Protein AF-A0A961L6L0-F1 (afdb_monomer_lite)

Radius of gyration: 17.53 Å; chains: 1; bounding box: 39×39×40 Å

Sequence (117 aa):
MTYQTLLLLSVAVAASAFVQGAVGIGFALIIAPTLALLDPSTLPVTLLILMLPLNFIVAWRERAAIDRSGATWITGGRFLGTFLGMAVLVALSVRQLEIAVGLFTVLAAVVALAAPP

Secondary structure (DSSP, 8-state):
--HHHHHHHHHHHHHHHHHHHHHS--HHHHHHHHHHHH-GGGTTHHHHHHHHHHHHHHHHHTTTT--HHHHHHHHHHHHHHHHHHHHHHHHS-HHHHHHHHHHHHHHHHHHHHHS--

Structure (mmCIF, N/CA/C/O backbone):
data_AF-A0A961L6L0-F1
#
_entry.id   AF-A0A961L6L0-F1
#
loop_
_atom_site.group_PDB
_atom_site.id
_atom_site.type_symbol
_atom_site.label_atom_id
_atom_site.label_alt_id
_atom_site.label_comp_id
_atom_site.label_asym_id
_atom_site.label_entity_id
_atom_site.label_seq_id
_atom_site.pdbx_PDB_ins_code
_atom_site.Cartn_x
_atom_site.Cartn_y
_atom_site.Cartn_z
_atom_site.occupancy
_atom_site.B_iso_or_equiv
_atom_site.auth_seq_id
_atom_site.auth_comp_id
_atom_site.auth_asym_id
_atom_site.auth_atom_id
_atom_site.pdbx_PDB_model_num
ATOM 1 N N . MET A 1 1 ? 4.636 13.189 16.241 1.00 73.75 1 MET A N 1
ATOM 2 C CA . MET A 1 1 ? 5.645 12.198 15.814 1.00 73.75 1 MET A CA 1
ATOM 3 C C . MET A 1 1 ? 7.021 12.629 16.313 1.00 73.75 1 MET A C 1
ATOM 5 O O . MET A 1 1 ? 7.400 13.769 16.072 1.00 73.75 1 MET A O 1
ATOM 9 N N . THR A 1 2 ? 7.733 11.776 17.053 1.00 89.88 2 THR A N 1
ATOM 10 C CA . THR A 1 2 ? 9.084 12.075 17.576 1.00 89.88 2 THR A CA 1
ATOM 11 C C . THR A 1 2 ? 10.126 11.966 16.456 1.00 89.88 2 THR A C 1
ATOM 13 O O . THR A 1 2 ? 9.949 11.176 15.528 1.00 89.88 2 THR A O 1
ATOM 16 N N . TYR A 1 3 ? 11.239 12.706 16.537 1.00 91.19 3 TYR A N 1
ATOM 17 C CA . TYR A 1 3 ? 12.321 12.655 15.537 1.00 91.19 3 TYR A CA 1
ATOM 18 C C . TYR A 1 3 ? 12.862 11.237 15.290 1.00 91.19 3 TYR A C 1
ATOM 20 O O . TYR A 1 3 ? 13.140 10.870 14.151 1.00 91.19 3 TYR A O 1
ATOM 28 N N . GLN A 1 4 ? 12.955 10.415 16.339 1.00 92.06 4 GLN A N 1
ATOM 29 C CA . GLN A 1 4 ? 13.367 9.011 16.231 1.00 92.06 4 GLN A CA 1
ATOM 30 C C . GLN A 1 4 ? 12.391 8.189 15.377 1.00 92.06 4 GLN A C 1
ATOM 32 O O . GLN A 1 4 ? 12.819 7.450 14.494 1.00 92.06 4 GLN A O 1
ATOM 37 N N . THR A 1 5 ? 11.082 8.361 15.588 1.00 90.25 5 THR A N 1
ATOM 38 C CA . THR A 1 5 ? 10.034 7.695 14.802 1.00 90.25 5 THR A CA 1
ATOM 39 C C . THR A 1 5 ? 10.115 8.090 13.332 1.00 90.25 5 THR A C 1
ATOM 41 O O . THR A 1 5 ? 10.030 7.231 12.459 1.00 90.25 5 THR A O 1
ATOM 44 N N . LEU A 1 6 ? 10.341 9.376 13.048 1.00 91.38 6 LEU A N 1
ATOM 45 C CA . LEU A 1 6 ? 10.499 9.865 11.679 1.00 91.38 6 LEU A CA 1
ATOM 46 C C . LEU A 1 6 ? 11.725 9.248 10.992 1.00 91.38 6 LEU A C 1
ATOM 48 O O . LEU A 1 6 ? 11.629 8.839 9.836 1.00 91.38 6 LEU A O 1
ATOM 52 N N . LEU A 1 7 ? 12.856 9.143 11.697 1.00 95.06 7 LEU A N 1
ATOM 53 C CA . LEU A 1 7 ? 14.072 8.524 11.165 1.00 95.06 7 LEU A CA 1
ATOM 54 C C . LEU A 1 7 ? 13.847 7.042 10.840 1.00 95.06 7 LEU A C 1
ATOM 56 O O . LEU A 1 7 ? 14.157 6.606 9.733 1.00 95.06 7 LEU A O 1
ATOM 60 N N . LEU A 1 8 ? 13.256 6.287 11.772 1.00 94.19 8 LEU A N 1
ATOM 61 C CA . LEU A 1 8 ? 12.939 4.869 11.578 1.00 94.19 8 LEU A CA 1
ATOM 62 C C . LEU A 1 8 ? 11.992 4.658 10.393 1.00 94.19 8 LEU A C 1
ATOM 64 O O . LEU A 1 8 ? 12.253 3.810 9.541 1.00 94.19 8 LEU A O 1
ATOM 68 N N . LEU A 1 9 ? 10.931 5.464 10.297 1.00 94.06 9 LEU A N 1
ATOM 69 C CA . LEU A 1 9 ? 9.993 5.402 9.177 1.00 94.06 9 LEU A CA 1
ATOM 70 C C . LEU A 1 9 ? 10.660 5.767 7.852 1.00 94.06 9 LEU A C 1
ATOM 72 O O . LEU A 1 9 ? 10.406 5.107 6.854 1.00 94.06 9 LEU A O 1
ATOM 76 N N . SER A 1 10 ? 11.545 6.761 7.831 1.00 94.12 10 SER A N 1
ATOM 77 C CA . SER A 1 10 ? 12.261 7.155 6.611 1.00 94.12 10 SER A CA 1
ATOM 78 C C . SER A 1 10 ? 13.167 6.034 6.101 1.00 94.12 10 SER A C 1
ATOM 80 O O . SER A 1 10 ? 13.175 5.738 4.907 1.00 94.12 10 SER A O 1
ATOM 82 N N . VAL A 1 11 ? 13.882 5.360 7.008 1.00 96.31 11 VAL A N 1
ATOM 83 C CA . VAL A 1 11 ? 14.705 4.188 6.672 1.00 96.31 11 VAL A CA 1
ATOM 84 C C . VAL A 1 11 ? 13.832 3.040 6.167 1.00 96.31 11 VAL A C 1
ATOM 86 O O . VAL A 1 11 ? 14.146 2.443 5.138 1.00 96.31 11 VAL A O 1
ATOM 89 N N . ALA A 1 12 ? 12.711 2.760 6.834 1.00 95.75 12 ALA A N 1
ATOM 90 C CA . ALA A 1 12 ? 11.773 1.729 6.398 1.00 95.75 12 ALA A CA 1
ATOM 91 C C . ALA A 1 12 ? 11.188 2.042 5.011 1.00 95.75 12 ALA A C 1
ATOM 93 O O . ALA A 1 12 ? 11.104 1.157 4.159 1.00 95.75 12 ALA A O 1
ATOM 94 N N . VAL A 1 13 ? 10.820 3.300 4.749 1.00 96.19 13 VAL A N 1
ATOM 95 C CA . VAL A 1 13 ? 10.303 3.769 3.451 1.00 96.19 13 VAL A CA 1
ATOM 96 C C . VAL A 1 13 ? 11.360 3.606 2.365 1.00 96.19 13 VAL A C 1
ATOM 98 O O . VAL A 1 13 ? 11.051 3.074 1.304 1.00 96.19 13 VAL A O 1
ATOM 101 N N . ALA A 1 14 ? 12.613 3.973 2.632 1.00 96.19 14 ALA A N 1
ATOM 102 C CA . ALA A 1 14 ? 13.703 3.780 1.680 1.00 96.19 14 ALA A CA 1
ATOM 103 C C . ALA A 1 14 ? 13.946 2.291 1.372 1.00 96.19 14 ALA A C 1
ATOM 105 O O . ALA A 1 14 ? 14.008 1.903 0.205 1.00 96.19 14 ALA A O 1
ATOM 106 N N . ALA A 1 15 ? 14.022 1.445 2.403 1.00 96.81 15 ALA A N 1
ATOM 107 C CA . ALA A 1 15 ? 14.239 0.008 2.245 1.00 96.81 15 ALA A CA 1
ATOM 108 C C . ALA A 1 15 ? 13.086 -0.669 1.488 1.00 96.81 15 ALA A C 1
ATOM 110 O O . ALA A 1 15 ? 13.303 -1.438 0.555 1.00 96.81 15 ALA A O 1
ATOM 111 N N . SER A 1 16 ? 11.847 -0.350 1.847 1.00 96.44 16 SER A N 1
ATOM 112 C CA . SER A 1 16 ? 10.654 -0.908 1.208 1.00 96.44 16 SER A CA 1
ATOM 113 C C . SER A 1 16 ? 10.470 -0.426 -0.236 1.00 96.44 16 SER A C 1
ATOM 115 O O . SER A 1 16 ? 10.067 -1.215 -1.093 1.00 96.44 16 SER A O 1
ATOM 117 N N . ALA A 1 17 ? 10.810 0.832 -0.536 1.00 96.12 17 ALA A N 1
ATOM 118 C CA . ALA A 1 17 ? 10.803 1.366 -1.896 1.00 96.12 17 ALA A CA 1
ATOM 119 C C . ALA A 1 17 ? 11.871 0.691 -2.764 1.00 96.12 17 ALA A C 1
ATOM 121 O O . ALA A 1 17 ? 11.592 0.343 -3.911 1.00 96.12 17 ALA A O 1
ATOM 122 N N . PHE A 1 18 ? 13.063 0.444 -2.208 1.00 95.69 18 PHE A N 1
ATOM 123 C CA . PHE A 1 18 ? 14.108 -0.336 -2.870 1.00 95.69 18 PHE A CA 1
ATOM 124 C C . PHE A 1 18 ? 13.628 -1.757 -3.191 1.00 95.69 18 PHE A C 1
ATOM 126 O O . PHE A 1 18 ? 13.734 -2.190 -4.338 1.00 95.69 18 PHE A O 1
ATOM 133 N N . VAL A 1 19 ? 13.025 -2.452 -2.219 1.00 96.12 19 VAL A N 1
ATOM 134 C CA . VAL A 1 19 ? 12.475 -3.804 -2.417 1.00 96.12 19 VAL A CA 1
ATOM 135 C C . VAL A 1 19 ? 11.404 -3.815 -3.508 1.00 96.12 19 VAL A C 1
ATOM 137 O O . VAL A 1 19 ? 11.499 -4.619 -4.434 1.00 96.12 19 VAL A O 1
ATOM 140 N N . GLN A 1 20 ? 10.427 -2.899 -3.471 1.00 95.94 20 GLN A N 1
ATOM 141 C CA . GLN A 1 20 ? 9.413 -2.821 -4.528 1.00 95.94 20 GLN A CA 1
ATOM 142 C C . GLN A 1 20 ? 10.040 -2.499 -5.889 1.00 95.94 20 GLN A C 1
ATOM 144 O O . GLN A 1 20 ? 9.647 -3.085 -6.892 1.00 95.94 20 GLN A O 1
ATOM 149 N N . GLY A 1 21 ? 11.014 -1.591 -5.947 1.00 93.12 21 GLY A N 1
ATOM 150 C CA . GLY A 1 21 ? 11.688 -1.229 -7.192 1.00 93.12 21 GLY A CA 1
ATOM 151 C C . GLY A 1 21 ? 12.519 -2.363 -7.802 1.00 93.12 21 GLY A C 1
ATOM 152 O O . GLY A 1 21 ? 12.699 -2.371 -9.023 1.00 93.12 21 GLY A O 1
ATOM 153 N N . ALA A 1 22 ? 13.016 -3.291 -6.977 1.00 93.94 22 ALA A N 1
ATOM 154 C CA . ALA A 1 22 ? 13.818 -4.442 -7.390 1.00 93.94 22 ALA A CA 1
ATOM 155 C C . ALA A 1 22 ? 12.973 -5.682 -7.735 1.00 93.94 22 ALA A C 1
ATOM 157 O O . ALA A 1 22 ? 13.272 -6.366 -8.708 1.00 93.94 22 ALA A O 1
ATOM 158 N N . VAL A 1 23 ? 11.925 -5.969 -6.954 1.00 93.12 23 VAL A N 1
ATOM 159 C CA . VAL A 1 23 ? 11.109 -7.197 -7.074 1.00 93.12 23 VAL A CA 1
ATOM 160 C C . VAL A 1 23 ? 9.773 -6.949 -7.790 1.00 93.12 23 VAL A C 1
ATOM 162 O O . VAL A 1 23 ? 9.167 -7.874 -8.319 1.00 93.12 23 VAL A O 1
ATOM 165 N N . GLY A 1 24 ? 9.291 -5.706 -7.818 1.00 88.12 24 GLY A N 1
ATOM 166 C CA . GLY A 1 24 ? 7.997 -5.308 -8.388 1.00 88.12 24 GLY A CA 1
ATOM 167 C C . GLY A 1 24 ? 6.852 -5.233 -7.370 1.00 88.12 24 GLY A C 1
ATOM 168 O O . GLY A 1 24 ? 5.858 -4.551 -7.613 1.00 88.12 24 GLY A O 1
ATOM 169 N N . ILE A 1 25 ? 6.997 -5.859 -6.198 1.00 88.38 25 ILE A N 1
ATOM 170 C CA . ILE A 1 25 ? 6.035 -5.838 -5.083 1.00 88.38 25 ILE A CA 1
ATOM 171 C C . ILE A 1 25 ? 6.774 -5.664 -3.748 1.00 88.38 25 ILE A C 1
ATOM 173 O O . ILE A 1 25 ? 7.961 -5.961 -3.659 1.00 88.38 25 ILE A O 1
ATOM 177 N N . GLY A 1 26 ? 6.090 -5.193 -2.697 1.00 88.12 26 GLY A N 1
ATOM 178 C CA . GLY A 1 26 ? 6.638 -5.239 -1.330 1.00 88.12 26 GLY A CA 1
ATOM 179 C C . GLY A 1 26 ? 6.483 -3.980 -0.480 1.00 88.12 26 GLY A C 1
ATOM 180 O O . GLY A 1 26 ? 6.462 -4.099 0.741 1.00 88.12 26 GLY A O 1
ATOM 181 N N . PHE A 1 27 ? 6.295 -2.791 -1.067 1.00 95.38 27 PHE A N 1
ATOM 182 C CA . PHE A 1 27 ? 6.232 -1.554 -0.274 1.00 95.38 27 PHE A CA 1
ATOM 183 C C . PHE A 1 27 ? 5.110 -1.576 0.760 1.00 95.38 27 PHE A C 1
ATOM 185 O O . PHE A 1 27 ? 5.370 -1.412 1.946 1.00 95.38 27 PHE A O 1
ATOM 192 N N . ALA A 1 28 ? 3.872 -1.855 0.333 1.00 93.31 28 ALA A N 1
ATOM 193 C CA . ALA A 1 28 ? 2.743 -1.963 1.257 1.00 93.31 28 ALA A CA 1
ATOM 194 C C . ALA A 1 28 ? 2.916 -3.105 2.269 1.00 93.31 28 ALA A C 1
ATOM 196 O O . ALA A 1 28 ? 2.533 -2.936 3.421 1.00 93.31 28 ALA A O 1
ATOM 197 N N . LEU A 1 29 ? 3.512 -4.234 1.862 1.00 93.94 29 LEU A N 1
ATOM 198 C CA . LEU A 1 29 ? 3.723 -5.393 2.739 1.00 93.94 29 LEU A CA 1
ATOM 199 C C . LEU A 1 29 ? 4.674 -5.076 3.898 1.00 93.94 29 LEU A C 1
ATOM 201 O O . LEU A 1 29 ? 4.512 -5.620 4.984 1.00 93.94 29 LEU A O 1
ATOM 205 N N . ILE A 1 30 ? 5.641 -4.183 3.674 1.00 95.00 30 ILE A N 1
ATOM 206 C CA . ILE A 1 30 ? 6.604 -3.758 4.693 1.00 95.00 30 ILE A CA 1
ATOM 207 C C . ILE A 1 30 ? 6.068 -2.543 5.465 1.00 95.00 30 ILE A C 1
ATOM 209 O O . ILE A 1 30 ? 6.034 -2.554 6.690 1.00 95.00 30 ILE A O 1
ATOM 213 N N . ILE A 1 31 ? 5.606 -1.499 4.772 1.00 95.56 31 ILE A N 1
ATOM 214 C CA . ILE A 1 31 ? 5.252 -0.214 5.394 1.00 95.56 31 ILE A CA 1
ATOM 215 C C . ILE A 1 31 ? 3.944 -0.244 6.169 1.00 95.56 31 ILE A C 1
ATOM 217 O O . ILE A 1 31 ? 3.861 0.420 7.201 1.00 95.56 31 ILE A O 1
ATOM 221 N N . ALA A 1 32 ? 2.935 -1.001 5.728 1.00 94.12 32 ALA A N 1
ATOM 222 C CA . ALA A 1 32 ? 1.668 -1.079 6.453 1.00 94.12 32 ALA A CA 1
ATOM 223 C C . ALA A 1 32 ? 1.848 -1.557 7.910 1.00 94.12 32 ALA A C 1
ATOM 225 O O . ALA A 1 32 ? 1.426 -0.828 8.810 1.00 94.12 32 ALA A O 1
ATOM 226 N N . PRO A 1 33 ? 2.510 -2.701 8.192 1.00 93.75 33 PRO A N 1
ATOM 227 C CA . PRO A 1 33 ? 2.740 -3.124 9.572 1.00 93.75 33 PRO A CA 1
ATOM 228 C C . PRO A 1 33 ? 3.705 -2.196 10.322 1.00 93.75 33 PRO A C 1
ATOM 230 O O . PRO A 1 33 ? 3.494 -1.942 11.505 1.00 93.75 33 PRO A O 1
ATOM 233 N N . THR A 1 34 ? 4.729 -1.631 9.668 1.00 94.38 34 THR A N 1
ATOM 234 C CA . THR A 1 34 ? 5.643 -0.683 10.332 1.00 94.38 34 THR A CA 1
ATOM 235 C C . THR A 1 34 ? 4.918 0.581 10.803 1.00 94.38 34 THR A C 1
ATOM 237 O O . THR A 1 34 ? 5.117 1.007 11.940 1.00 94.38 34 THR A O 1
ATOM 240 N N . LEU A 1 35 ? 4.046 1.164 9.973 1.00 94.25 35 LEU A N 1
ATOM 241 C CA . LEU A 1 35 ? 3.217 2.305 10.371 1.00 94.25 35 LEU A CA 1
ATOM 242 C C . LEU A 1 35 ? 2.215 1.918 11.459 1.00 94.25 35 LEU A C 1
ATOM 244 O O . LEU A 1 35 ? 2.046 2.678 12.404 1.00 94.25 35 LEU A O 1
ATOM 248 N N . ALA A 1 36 ? 1.604 0.733 11.376 1.00 93.56 36 ALA A N 1
ATOM 249 C CA . ALA A 1 36 ? 0.666 0.264 12.396 1.00 93.56 36 ALA A CA 1
ATOM 250 C C . ALA A 1 36 ? 1.315 0.148 13.789 1.00 93.56 36 ALA A C 1
ATOM 252 O O . ALA A 1 36 ? 0.655 0.406 14.791 1.00 93.56 36 ALA A O 1
ATOM 253 N N . LEU A 1 37 ? 2.604 -0.208 13.853 1.00 93.94 37 LEU A N 1
ATOM 254 C CA . LEU A 1 37 ? 3.358 -0.313 15.105 1.00 93.94 37 LEU A CA 1
ATOM 255 C C . LEU A 1 37 ? 3.869 1.037 15.630 1.00 93.94 37 LEU A C 1
ATOM 257 O O . LEU A 1 37 ? 3.954 1.220 16.842 1.00 93.94 37 LEU A O 1
ATOM 261 N N . LEU A 1 38 ? 4.252 1.959 14.741 1.00 92.81 38 LEU A N 1
ATOM 262 C CA . LEU A 1 38 ? 4.934 3.203 15.120 1.00 92.81 38 LEU A CA 1
ATOM 263 C C . LEU A 1 38 ? 4.011 4.422 15.214 1.00 92.81 38 LEU A C 1
ATOM 265 O O . LEU A 1 38 ? 4.189 5.246 16.110 1.00 92.81 38 LEU A O 1
ATOM 269 N N . ASP A 1 39 ? 3.070 4.565 14.282 1.00 90.62 39 ASP A N 1
ATOM 270 C CA . ASP A 1 39 ? 2.091 5.654 14.258 1.00 90.62 39 ASP A CA 1
ATOM 271 C C . ASP A 1 39 ? 0.827 5.240 13.473 1.00 90.62 39 ASP A C 1
ATOM 273 O O . ASP A 1 39 ? 0.627 5.652 12.319 1.00 90.62 39 ASP A O 1
ATOM 277 N N . PRO A 1 40 ? -0.050 4.417 14.082 1.00 90.88 40 PRO A N 1
ATOM 278 C CA . PRO A 1 40 ? -1.242 3.897 13.415 1.00 90.88 40 PRO A CA 1
ATOM 279 C C . PRO A 1 40 ? -2.232 4.997 13.014 1.00 90.88 40 PRO A C 1
ATOM 281 O O . PRO A 1 40 ? -3.040 4.780 12.115 1.00 90.88 40 PRO A O 1
ATOM 284 N N . SER A 1 41 ? -2.154 6.186 13.626 1.00 92.50 41 SER A N 1
ATOM 285 C CA . SER A 1 41 ? -3.044 7.317 13.328 1.00 92.50 41 SER A CA 1
ATOM 286 C C . SER A 1 41 ? -2.881 7.861 11.905 1.0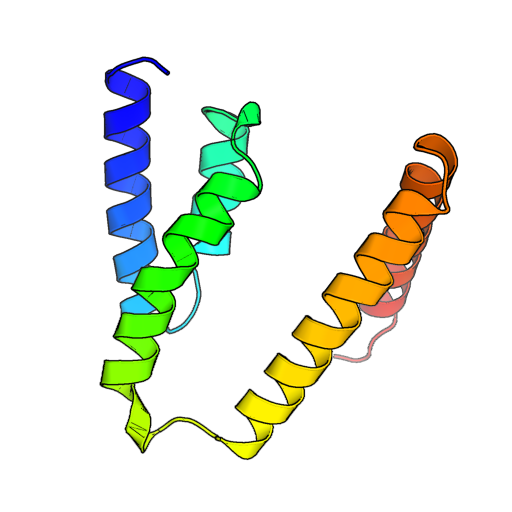0 92.50 41 SER A C 1
ATOM 288 O O . SER A 1 41 ? -3.776 8.512 11.371 1.00 92.50 41 SER A O 1
ATOM 290 N N . THR A 1 42 ? -1.743 7.569 11.274 1.00 89.94 42 THR A N 1
ATOM 291 C CA . THR A 1 42 ? -1.407 8.036 9.925 1.00 89.94 42 THR A CA 1
ATOM 292 C C . THR A 1 42 ? -1.854 7.080 8.816 1.00 89.94 42 THR A C 1
ATOM 294 O O . THR A 1 42 ? -1.787 7.420 7.628 1.00 89.94 42 THR A O 1
ATOM 297 N N . LEU A 1 43 ? -2.318 5.880 9.174 1.00 92.06 43 LEU A N 1
ATOM 298 C CA . LEU A 1 43 ? -2.856 4.916 8.222 1.00 92.06 43 LEU A CA 1
ATOM 299 C C . LEU A 1 43 ? -4.309 5.246 7.852 1.00 92.06 43 LEU A C 1
ATOM 301 O O . LEU A 1 43 ? -5.078 5.695 8.698 1.00 92.06 43 LEU A O 1
ATOM 305 N N . PRO A 1 44 ? -4.720 4.985 6.597 1.00 91.06 44 PRO A N 1
ATOM 306 C CA . PRO A 1 44 ? -3.915 4.523 5.456 1.00 91.06 44 PRO A CA 1
ATOM 307 C C . PRO A 1 44 ? -3.249 5.671 4.669 1.00 91.06 44 PRO A C 1
ATOM 309 O O . PRO A 1 44 ? -2.549 5.422 3.687 1.00 91.06 44 PRO A O 1
ATOM 312 N N . VAL A 1 45 ? -3.479 6.925 5.070 1.00 94.00 45 VAL A N 1
ATOM 313 C CA . VAL A 1 45 ? -3.183 8.131 4.280 1.00 94.00 45 VAL A CA 1
ATOM 314 C C . VAL A 1 45 ? -1.708 8.229 3.889 1.00 94.00 45 VAL A C 1
ATOM 316 O O . VAL A 1 45 ? -1.406 8.383 2.706 1.00 94.00 45 VAL A O 1
ATOM 319 N N . THR A 1 46 ? -0.784 8.078 4.841 1.00 93.31 46 THR A N 1
ATOM 320 C CA . THR A 1 46 ? 0.663 8.165 4.565 1.00 93.31 46 THR A CA 1
ATOM 321 C C . THR A 1 46 ? 1.107 7.125 3.542 1.00 93.31 46 THR A C 1
ATOM 323 O O . THR A 1 46 ? 1.844 7.445 2.612 1.00 93.31 46 THR A O 1
ATOM 326 N N . LEU A 1 47 ? 0.620 5.889 3.669 1.00 94.62 47 LEU A N 1
ATOM 327 C CA . LEU A 1 47 ? 0.942 4.810 2.738 1.00 94.62 47 LEU A CA 1
ATOM 328 C C . LEU A 1 47 ? 0.470 5.153 1.320 1.00 94.62 47 LEU A C 1
ATOM 330 O O . LEU A 1 47 ? 1.245 5.028 0.372 1.00 94.62 47 LEU A O 1
ATOM 334 N N . LEU A 1 48 ? -0.774 5.623 1.176 1.00 93.94 48 LEU A N 1
ATOM 335 C CA . LEU A 1 48 ? -1.347 5.988 -0.122 1.00 93.94 48 LEU A CA 1
ATOM 336 C C . LEU A 1 48 ? -0.570 7.125 -0.792 1.00 93.94 48 LEU A C 1
ATOM 338 O O . LEU A 1 48 ? -0.274 7.038 -1.982 1.00 93.94 48 LEU A O 1
ATOM 342 N N . ILE A 1 49 ? -0.202 8.158 -0.029 1.00 96.12 49 ILE A N 1
ATOM 343 C CA . ILE A 1 49 ? 0.561 9.301 -0.543 1.00 96.12 49 ILE A CA 1
ATOM 344 C C . ILE A 1 49 ? 1.946 8.859 -1.021 1.00 96.12 49 ILE A C 1
ATOM 346 O O . ILE A 1 49 ? 2.350 9.224 -2.122 1.00 96.12 49 ILE A O 1
ATOM 350 N N . LEU A 1 50 ? 2.663 8.049 -0.236 1.00 95.56 50 LEU A N 1
ATOM 351 C CA . LEU A 1 50 ? 4.015 7.595 -0.585 1.00 95.56 50 LEU A CA 1
ATOM 352 C C . LEU A 1 50 ? 4.036 6.634 -1.781 1.00 95.56 50 LEU A C 1
ATOM 354 O O . LEU A 1 50 ? 5.010 6.603 -2.536 1.00 95.56 50 LEU A O 1
ATOM 358 N N . MET A 1 51 ? 2.957 5.881 -1.997 1.00 94.88 51 MET A N 1
ATOM 359 C CA . MET A 1 51 ? 2.833 5.002 -3.158 1.00 94.88 51 MET A CA 1
ATOM 360 C C . MET A 1 51 ? 2.722 5.754 -4.487 1.00 94.88 51 MET A C 1
ATOM 362 O O . MET A 1 51 ? 3.108 5.199 -5.514 1.00 94.88 51 MET A O 1
ATOM 366 N N . LEU A 1 52 ? 2.214 6.990 -4.505 1.00 94.94 52 LEU A N 1
ATOM 367 C CA . LEU A 1 52 ? 2.057 7.767 -5.740 1.00 94.94 52 LEU A CA 1
ATOM 368 C C . LEU A 1 52 ? 3.394 8.030 -6.459 1.00 94.94 52 LEU A C 1
ATOM 370 O O . LEU A 1 52 ? 3.522 7.597 -7.607 1.00 94.94 52 LEU A O 1
ATOM 374 N N . PRO A 1 53 ? 4.404 8.678 -5.838 1.00 95.62 53 PRO A N 1
ATOM 375 C CA . PRO A 1 53 ? 5.682 8.922 -6.504 1.00 95.62 53 PRO A CA 1
ATOM 376 C C . PRO A 1 53 ? 6.427 7.620 -6.812 1.00 95.62 53 PRO A C 1
ATOM 378 O O . PRO A 1 53 ? 7.017 7.500 -7.883 1.00 95.62 53 PRO A O 1
ATOM 381 N N . LEU A 1 54 ? 6.362 6.621 -5.924 1.00 95.44 54 LEU A N 1
ATOM 382 C CA . LEU A 1 54 ? 7.022 5.332 -6.138 1.00 95.44 54 LEU A CA 1
ATOM 383 C C . LEU A 1 54 ? 6.462 4.607 -7.368 1.00 95.44 54 LEU A C 1
ATOM 385 O O . LEU A 1 54 ? 7.216 4.253 -8.275 1.00 95.44 54 LEU A O 1
ATOM 389 N N . ASN A 1 55 ? 5.140 4.435 -7.433 1.00 94.50 55 ASN A N 1
ATOM 390 C CA . ASN A 1 55 ? 4.494 3.779 -8.567 1.00 94.50 55 ASN A CA 1
ATOM 391 C C . ASN A 1 55 ? 4.680 4.582 -9.855 1.00 94.50 55 ASN A C 1
ATOM 393 O O . ASN A 1 55 ? 4.847 3.981 -10.911 1.00 94.50 55 ASN A O 1
ATOM 397 N N . PHE A 1 56 ? 4.696 5.916 -9.781 1.00 95.38 56 PHE A N 1
ATOM 398 C CA . PHE A 1 56 ? 4.975 6.762 -10.939 1.00 95.38 56 PHE A CA 1
ATOM 399 C C . PHE A 1 56 ? 6.381 6.522 -11.500 1.00 95.38 56 PHE A C 1
ATOM 401 O O . PHE A 1 56 ? 6.527 6.297 -12.699 1.00 95.38 56 PHE A O 1
ATOM 408 N N . ILE A 1 57 ? 7.412 6.515 -10.647 1.00 95.44 57 ILE A N 1
ATOM 409 C CA . ILE A 1 57 ? 8.801 6.274 -11.069 1.00 95.44 57 ILE A CA 1
ATOM 410 C C . ILE A 1 57 ? 8.943 4.876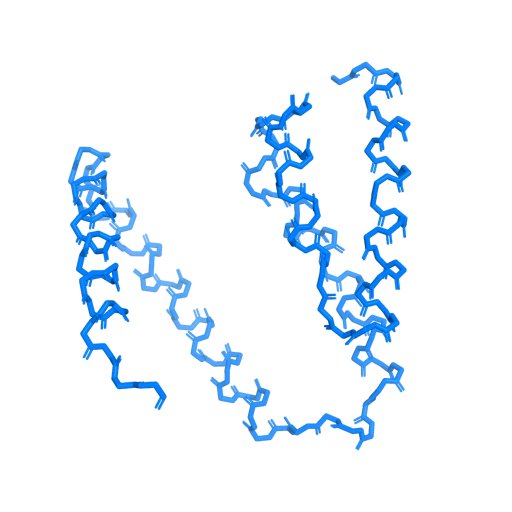 -11.679 1.00 95.44 57 ILE A C 1
ATOM 412 O O . ILE A 1 57 ? 9.546 4.732 -12.744 1.00 95.44 57 ILE A O 1
ATOM 416 N N . VAL A 1 58 ? 8.362 3.855 -11.042 1.00 94.25 58 VAL A N 1
ATOM 417 C CA . VAL A 1 58 ? 8.384 2.476 -11.556 1.00 94.25 58 VAL A CA 1
ATOM 418 C C . VAL A 1 58 ? 7.655 2.386 -12.897 1.00 94.25 58 VAL A C 1
ATOM 420 O O . VAL A 1 58 ? 8.210 1.850 -13.853 1.00 94.25 58 VAL A O 1
ATOM 423 N N . ALA A 1 59 ? 6.461 2.970 -13.011 1.00 94.12 59 ALA A N 1
ATOM 424 C CA . ALA A 1 59 ? 5.699 2.983 -14.256 1.00 94.12 59 ALA A CA 1
ATOM 425 C C . ALA A 1 59 ? 6.432 3.734 -15.377 1.00 94.12 59 ALA A C 1
ATOM 427 O O . ALA A 1 59 ? 6.398 3.313 -16.529 1.00 94.12 59 ALA A O 1
ATOM 428 N N . TRP A 1 60 ? 7.130 4.825 -15.057 1.00 95.94 60 TRP A N 1
ATOM 429 C CA . TRP A 1 60 ? 7.933 5.568 -16.025 1.00 95.94 60 TRP A CA 1
ATOM 430 C C . TRP A 1 60 ? 9.141 4.763 -16.519 1.00 95.94 60 TRP A C 1
ATOM 432 O O . TRP A 1 60 ? 9.406 4.717 -17.728 1.00 95.94 60 TRP A O 1
ATOM 442 N N . ARG A 1 61 ? 9.863 4.120 -15.589 1.00 94.69 61 ARG A N 1
ATOM 443 C CA . ARG A 1 61 ? 11.029 3.270 -15.868 1.00 94.69 61 ARG A CA 1
ATOM 444 C C . ARG A 1 61 ? 10.642 2.073 -16.736 1.00 94.69 61 ARG A C 1
ATOM 446 O O . ARG A 1 61 ? 11.272 1.850 -17.762 1.00 94.69 61 ARG A O 1
ATOM 453 N N . GLU A 1 62 ? 9.568 1.380 -16.368 1.00 93.12 62 GLU A N 1
ATOM 454 C CA . GLU A 1 62 ? 9.112 0.131 -16.995 1.00 93.12 62 GLU A CA 1
ATOM 455 C C . GLU A 1 62 ? 8.026 0.337 -18.063 1.00 93.12 62 GLU A C 1
ATOM 457 O O . GLU A 1 62 ? 7.363 -0.611 -18.473 1.00 93.12 62 GLU A O 1
ATOM 462 N N . ARG A 1 63 ? 7.819 1.568 -18.552 1.00 93.94 63 ARG A N 1
ATOM 463 C CA . ARG A 1 63 ? 6.681 1.932 -19.425 1.00 93.94 63 ARG A CA 1
ATOM 464 C C . ARG A 1 63 ? 6.502 1.071 -20.680 1.00 93.94 63 ARG A C 1
ATOM 466 O O . ARG A 1 63 ? 5.395 0.994 -21.206 1.00 93.94 63 ARG A O 1
ATOM 473 N N . ALA A 1 64 ? 7.585 0.476 -21.184 1.00 94.25 64 ALA A N 1
ATOM 474 C CA . ALA A 1 64 ? 7.565 -0.394 -22.359 1.00 94.25 64 ALA A CA 1
ATOM 475 C C . ALA A 1 64 ? 7.035 -1.804 -22.046 1.00 94.25 64 ALA A C 1
ATOM 477 O O . ALA A 1 64 ? 6.488 -2.452 -22.931 1.00 94.25 64 ALA A O 1
ATOM 478 N N . ALA A 1 65 ? 7.170 -2.254 -20.797 1.00 93.25 65 ALA A N 1
ATOM 479 C CA . ALA A 1 65 ? 6.717 -3.557 -20.317 1.00 93.25 65 ALA A CA 1
ATOM 480 C C . ALA A 1 65 ? 5.307 -3.515 -19.697 1.00 93.25 65 ALA A C 1
ATOM 482 O O . ALA A 1 65 ? 4.790 -4.544 -19.270 1.00 93.25 65 ALA A O 1
ATOM 483 N N . ILE A 1 66 ? 4.672 -2.339 -19.627 1.00 93.12 66 ILE A N 1
ATOM 484 C CA . ILE A 1 66 ? 3.324 -2.202 -19.070 1.00 93.12 66 ILE A CA 1
ATOM 485 C C . ILE A 1 66 ? 2.300 -2.816 -20.028 1.00 93.12 66 ILE A C 1
ATOM 487 O O . ILE A 1 66 ? 2.085 -2.304 -21.130 1.00 93.12 66 ILE A O 1
ATOM 491 N N . ASP A 1 67 ? 1.584 -3.840 -19.559 1.00 94.69 67 ASP A N 1
ATOM 492 C CA . ASP A 1 67 ? 0.325 -4.257 -20.174 1.00 94.69 67 ASP A CA 1
ATOM 493 C C . ASP A 1 67 ? -0.730 -3.165 -19.963 1.00 94.69 67 ASP A C 1
ATOM 495 O O . ASP A 1 67 ? -1.331 -3.025 -18.895 1.00 94.69 67 ASP A O 1
ATOM 499 N N . ARG A 1 68 ? -0.947 -2.365 -21.006 1.00 93.56 68 ARG A N 1
ATOM 500 C CA . ARG A 1 68 ? -1.897 -1.251 -20.974 1.00 93.56 68 ARG A CA 1
ATOM 501 C C . ARG A 1 68 ? -3.336 -1.724 -20.813 1.00 93.56 68 ARG A C 1
ATOM 503 O O . ARG A 1 68 ? -4.099 -1.051 -20.131 1.00 93.56 68 ARG A O 1
ATOM 510 N N . SER A 1 69 ? -3.700 -2.861 -21.405 1.00 94.88 69 SER A N 1
ATOM 511 C CA . SER A 1 69 ? -5.070 -3.375 -21.337 1.00 94.88 69 SER A CA 1
ATOM 512 C C . SER A 1 69 ? -5.401 -3.808 -19.911 1.00 94.88 69 SER A C 1
ATOM 514 O O . SER A 1 69 ? -6.380 -3.334 -19.327 1.00 94.88 69 SER A O 1
ATOM 516 N N . GLY A 1 70 ? -4.534 -4.627 -19.308 1.00 93.44 70 GLY A N 1
ATOM 517 C CA . GLY A 1 70 ? -4.651 -5.024 -17.908 1.00 93.44 70 GLY A CA 1
ATOM 518 C C . GLY A 1 70 ? -4.601 -3.827 -16.960 1.00 93.44 70 GLY A C 1
ATOM 519 O O . GLY A 1 70 ? -5.455 -3.698 -16.080 1.00 93.44 70 GLY A O 1
ATOM 520 N N . ALA A 1 71 ? -3.666 -2.895 -17.172 1.00 92.19 71 ALA A N 1
ATOM 521 C CA . ALA A 1 71 ? -3.542 -1.700 -16.341 1.00 92.19 71 ALA A CA 1
ATOM 522 C C . ALA A 1 71 ? -4.805 -0.827 -16.383 1.00 92.19 71 ALA A C 1
ATOM 524 O O . ALA A 1 71 ? -5.275 -0.393 -15.328 1.00 92.19 71 ALA A O 1
ATOM 525 N N . THR A 1 72 ? -5.390 -0.589 -17.561 1.00 93.81 72 THR A N 1
ATOM 526 C CA . THR A 1 72 ? -6.630 0.189 -17.695 1.00 93.81 72 THR A CA 1
ATOM 527 C C . THR A 1 72 ? -7.813 -0.524 -17.051 1.00 93.81 72 THR A C 1
ATOM 529 O O . THR A 1 72 ? -8.568 0.122 -16.326 1.00 93.81 72 THR A O 1
ATOM 532 N N . TRP A 1 73 ? -7.953 -1.840 -17.236 1.00 96.06 73 TRP A N 1
ATOM 533 C CA . TRP A 1 73 ? -9.028 -2.615 -16.609 1.00 96.06 73 TRP A CA 1
ATOM 534 C C . TRP A 1 73 ? -8.951 -2.572 -15.078 1.00 96.06 73 TRP A C 1
ATOM 536 O O . TRP A 1 73 ? -9.926 -2.233 -14.406 1.00 96.06 73 TRP A O 1
ATOM 546 N N . ILE A 1 74 ? -7.764 -2.825 -14.519 1.00 93.75 74 ILE A N 1
ATOM 547 C CA . ILE A 1 74 ? -7.525 -2.781 -13.071 1.00 93.75 74 ILE A CA 1
ATOM 548 C C . ILE A 1 74 ? -7.752 -1.367 -12.533 1.00 93.75 74 ILE A C 1
ATOM 550 O O . ILE A 1 74 ? -8.392 -1.192 -11.498 1.00 93.75 74 ILE A O 1
ATOM 554 N N . THR A 1 75 ? -7.254 -0.343 -13.228 1.00 93.81 75 THR A N 1
ATOM 555 C CA . THR A 1 75 ? -7.404 1.055 -12.800 1.00 93.81 75 THR A CA 1
ATOM 556 C C . THR A 1 75 ? -8.865 1.486 -12.826 1.00 93.81 75 THR A C 1
ATOM 558 O O . THR A 1 75 ? -9.333 2.083 -11.860 1.00 93.81 75 THR A O 1
ATOM 561 N N . GLY A 1 76 ? -9.604 1.133 -13.880 1.00 96.50 76 GLY A N 1
ATOM 562 C CA . GLY A 1 76 ? -11.039 1.392 -13.983 1.00 96.50 76 GLY A CA 1
ATOM 563 C C . GLY A 1 76 ? -11.822 0.706 -12.865 1.00 96.50 76 GLY A C 1
ATOM 564 O O . GLY A 1 76 ? -12.615 1.354 -12.182 1.00 96.50 76 GLY A O 1
ATOM 565 N N . GLY A 1 77 ? -11.528 -0.570 -12.601 1.00 96.12 77 GLY A N 1
ATOM 566 C CA . GLY A 1 77 ? -12.122 -1.316 -11.492 1.00 96.12 77 GLY A CA 1
ATOM 567 C C . GLY A 1 77 ? -11.824 -0.690 -10.126 1.00 96.12 77 GLY A C 1
ATOM 568 O O . GLY A 1 77 ? -12.731 -0.535 -9.313 1.00 96.12 77 GLY A O 1
ATOM 569 N N . ARG A 1 78 ? -10.580 -0.254 -9.880 1.00 93.56 78 ARG A N 1
ATOM 570 C CA . ARG A 1 78 ? -10.193 0.436 -8.635 1.00 93.56 78 ARG A CA 1
ATOM 571 C C . ARG A 1 78 ? -10.880 1.784 -8.484 1.00 93.56 78 ARG A C 1
ATOM 573 O O . ARG A 1 78 ? -11.315 2.115 -7.384 1.00 93.56 78 ARG A O 1
ATOM 580 N N . PHE A 1 79 ? -10.975 2.552 -9.564 1.00 95.50 79 PHE A N 1
ATOM 581 C CA . PHE A 1 79 ? -11.643 3.846 -9.557 1.00 95.50 79 PHE A CA 1
ATOM 582 C C . PHE A 1 79 ? -13.118 3.672 -9.192 1.00 95.50 79 PHE A C 1
ATOM 584 O O . PHE A 1 79 ? -13.551 4.191 -8.166 1.00 95.50 79 PHE A O 1
ATOM 591 N N . LEU A 1 80 ? -13.856 2.848 -9.942 1.00 96.12 80 LEU A N 1
ATOM 592 C CA . LEU A 1 80 ? -15.268 2.560 -9.670 1.00 96.12 80 LEU A CA 1
ATOM 593 C C . LEU A 1 80 ? -15.473 1.956 -8.276 1.00 96.12 80 LEU A C 1
ATOM 595 O O . LEU A 1 80 ? -16.329 2.415 -7.522 1.00 96.12 80 LEU A O 1
ATOM 599 N N . GLY A 1 81 ? -14.645 0.981 -7.900 1.00 94.81 81 GLY A N 1
ATOM 600 C CA . GLY A 1 81 ? -14.685 0.346 -6.585 1.00 94.81 81 GLY A CA 1
ATOM 601 C C . GLY A 1 81 ? -14.456 1.324 -5.432 1.00 94.81 81 GLY A C 1
ATOM 602 O O . GLY A 1 81 ? -15.069 1.166 -4.383 1.00 94.81 81 GLY A O 1
ATOM 603 N N . THR A 1 82 ? -13.646 2.371 -5.625 1.00 93.50 82 THR A N 1
ATOM 604 C CA . THR A 1 82 ? -13.415 3.406 -4.602 1.00 93.50 82 THR A CA 1
ATOM 605 C C . THR A 1 82 ? -14.676 4.231 -4.352 1.00 93.50 82 THR A C 1
ATOM 607 O O . THR A 1 82 ? -15.035 4.453 -3.198 1.00 93.50 82 THR A O 1
ATOM 610 N N . PHE A 1 83 ? -15.392 4.640 -5.404 1.00 94.94 83 PHE A N 1
ATOM 611 C CA . PHE A 1 83 ? -16.655 5.372 -5.248 1.00 94.94 83 PHE A CA 1
ATOM 612 C C . PHE A 1 83 ? -17.761 4.495 -4.673 1.00 94.94 83 PHE A C 1
ATOM 614 O O . PHE A 1 83 ? -18.494 4.942 -3.795 1.00 94.94 83 PHE A O 1
ATOM 621 N N . LEU A 1 84 ? -17.859 3.242 -5.119 1.00 94.50 84 LEU A N 1
ATOM 622 C CA . LEU A 1 84 ? -18.813 2.284 -4.560 1.00 94.50 84 LEU A CA 1
ATOM 623 C C . LEU A 1 84 ? -18.521 2.012 -3.081 1.00 94.50 84 LEU A C 1
ATOM 625 O O . LEU A 1 84 ? -19.430 2.060 -2.258 1.00 94.50 84 LEU A O 1
ATOM 629 N N . GLY A 1 85 ? -17.252 1.802 -2.724 1.00 91.06 85 GLY A N 1
ATOM 630 C CA . GLY A 1 85 ? -16.820 1.649 -1.337 1.00 91.06 85 GLY A CA 1
ATOM 631 C C . GLY A 1 85 ? -17.157 2.880 -0.499 1.00 91.06 85 GLY A C 1
ATOM 632 O O . GLY A 1 85 ? -17.722 2.748 0.580 1.00 91.06 85 GLY A O 1
ATOM 633 N N . MET A 1 86 ? -16.901 4.082 -1.020 1.00 93.69 86 MET A N 1
ATOM 634 C CA . MET A 1 86 ? -17.283 5.334 -0.363 1.00 93.69 86 MET A CA 1
ATOM 635 C C . MET A 1 86 ? -18.799 5.457 -0.176 1.00 93.69 86 MET A C 1
ATOM 637 O O . MET A 1 86 ? -19.244 5.844 0.901 1.00 93.69 86 MET A O 1
ATOM 641 N N . ALA A 1 87 ? -19.600 5.091 -1.177 1.00 94.12 87 ALA A N 1
ATOM 642 C CA . ALA A 1 87 ? -21.056 5.094 -1.062 1.00 94.12 87 ALA A CA 1
ATOM 643 C C . ALA A 1 87 ? -21.532 4.157 0.059 1.00 94.12 87 ALA A C 1
ATOM 645 O O . ALA A 1 87 ? -22.386 4.540 0.854 1.00 94.12 87 ALA A O 1
ATOM 646 N N . VAL A 1 88 ? -20.932 2.968 0.178 1.00 92.75 88 VAL A N 1
ATOM 647 C CA . VAL A 1 88 ? -21.202 2.032 1.282 1.00 92.75 88 VAL A CA 1
ATOM 648 C C . VAL A 1 88 ? -20.781 2.618 2.631 1.00 92.75 88 VAL A C 1
ATOM 650 O O . VAL A 1 88 ? -21.549 2.533 3.586 1.00 92.75 88 VAL A O 1
ATOM 653 N N . LEU A 1 89 ? -19.602 3.248 2.711 1.00 91.44 89 LEU A N 1
ATOM 654 C CA . LEU A 1 89 ? -19.108 3.897 3.933 1.00 91.44 89 LEU A CA 1
ATOM 655 C C . LEU A 1 89 ? -20.050 4.999 4.430 1.00 91.44 89 LEU A C 1
ATOM 657 O O . LEU A 1 89 ? -20.221 5.150 5.634 1.00 91.44 89 LEU A O 1
ATOM 661 N N . VAL A 1 90 ? -20.649 5.767 3.517 1.00 94.31 90 VAL A N 1
ATOM 662 C CA . VAL A 1 90 ? -21.588 6.846 3.861 1.00 94.31 90 VAL A CA 1
ATOM 663 C C . VAL A 1 90 ? -22.990 6.303 4.162 1.00 94.31 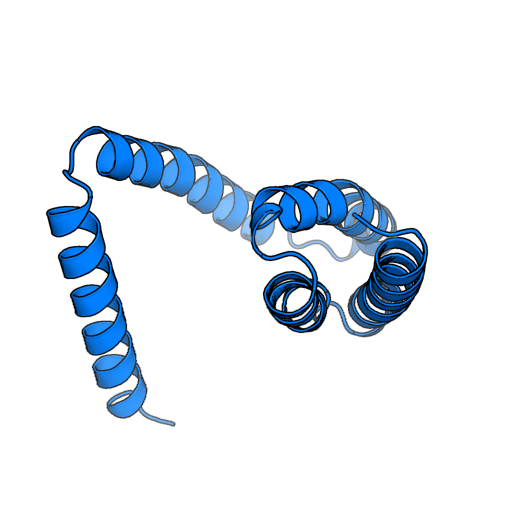90 VAL A C 1
ATOM 665 O O . VAL A 1 90 ? -23.700 6.873 4.986 1.00 94.31 90 VAL A O 1
ATOM 668 N N . ALA A 1 91 ? -23.401 5.210 3.515 1.00 94.31 91 ALA A N 1
ATOM 669 C CA . ALA A 1 91 ? -24.731 4.626 3.686 1.00 94.31 91 ALA A CA 1
ATOM 670 C C . ALA A 1 91 ? -24.879 3.767 4.955 1.00 94.31 91 ALA A C 1
ATOM 672 O O . ALA A 1 91 ? -25.988 3.638 5.474 1.00 94.31 91 ALA A O 1
ATOM 673 N N . LEU A 1 92 ? -23.796 3.149 5.438 1.00 93.00 92 LEU A N 1
ATOM 674 C CA . LEU A 1 92 ? -23.821 2.241 6.585 1.00 93.00 92 LEU A CA 1
ATOM 675 C C . LEU A 1 92 ? -23.344 2.914 7.873 1.00 93.00 92 LEU A C 1
ATOM 677 O O . LEU A 1 92 ? -22.416 3.716 7.888 1.00 93.00 92 LEU A O 1
ATOM 681 N N . SER A 1 93 ? -23.937 2.511 8.996 1.00 94.62 93 SER A N 1
ATOM 682 C CA . SER A 1 93 ? -23.394 2.831 10.321 1.00 94.62 93 SER A CA 1
ATOM 683 C C . SER A 1 93 ? -22.081 2.081 10.582 1.00 94.62 93 SER A C 1
ATOM 685 O O . SER A 1 93 ? -21.864 0.994 10.045 1.00 94.62 93 SER A O 1
ATOM 687 N N . VAL A 1 94 ? -21.238 2.608 11.479 1.00 91.56 94 VAL A N 1
ATOM 688 C CA . VAL A 1 94 ? -19.952 1.987 11.868 1.00 91.56 94 VAL A CA 1
ATOM 689 C C . VAL A 1 94 ? -20.126 0.512 12.245 1.00 91.56 94 VAL A C 1
ATOM 691 O O . VAL A 1 94 ? -19.409 -0.343 11.739 1.00 91.56 94 VAL A O 1
ATOM 694 N N . ARG A 1 95 ? -21.157 0.186 13.037 1.00 94.19 95 ARG A N 1
ATOM 695 C CA . ARG A 1 95 ? -21.449 -1.197 13.442 1.00 94.19 95 ARG A CA 1
ATOM 696 C C . ARG A 1 95 ? -21.816 -2.103 12.265 1.00 94.19 95 ARG A C 1
ATOM 698 O O . ARG A 1 95 ? -21.424 -3.264 12.235 1.00 94.19 95 ARG A O 1
ATOM 705 N N . GLN A 1 96 ? -22.591 -1.601 11.303 1.00 94.81 96 GLN A N 1
ATOM 706 C CA . GLN A 1 96 ? -22.931 -2.366 10.099 1.00 94.81 96 GLN A CA 1
ATOM 707 C C . GLN A 1 96 ? -21.698 -2.594 9.226 1.00 94.81 96 GLN A C 1
ATOM 709 O O . GLN A 1 96 ? -21.537 -3.687 8.689 1.00 94.81 96 GLN A O 1
ATOM 714 N N . LEU A 1 97 ? -20.821 -1.594 9.122 1.00 92.25 97 LEU A N 1
ATOM 715 C CA . LEU A 1 97 ? -19.565 -1.706 8.394 1.00 92.25 97 LEU A CA 1
ATOM 716 C C . LEU A 1 97 ? -18.636 -2.746 9.034 1.00 92.25 97 LEU A C 1
ATOM 718 O O . LEU A 1 97 ? -18.124 -3.606 8.326 1.00 92.25 97 LEU A O 1
ATOM 722 N N . GLU A 1 98 ? -18.470 -2.722 10.358 1.00 92.00 98 GLU A N 1
ATOM 723 C CA . GLU A 1 98 ? -17.678 -3.713 11.104 1.00 92.00 98 GLU A CA 1
ATOM 724 C C . GLU A 1 98 ? -18.192 -5.141 10.880 1.00 92.00 98 GLU A C 1
ATOM 726 O O . GLU A 1 98 ? -17.411 -6.043 10.572 1.00 92.00 98 GLU A O 1
ATOM 731 N N . ILE A 1 99 ? -19.512 -5.343 10.974 1.00 95.62 99 ILE A N 1
ATOM 732 C CA . ILE A 1 99 ? -20.140 -6.648 10.729 1.00 95.62 99 ILE A CA 1
ATOM 733 C C . ILE A 1 99 ? -19.934 -7.083 9.276 1.00 95.62 99 ILE A C 1
ATOM 735 O O . ILE A 1 99 ? -19.578 -8.235 9.035 1.00 95.62 99 ILE A O 1
ATOM 739 N N . ALA A 1 100 ? -20.131 -6.181 8.311 1.00 93.12 100 ALA A N 1
ATOM 740 C CA . ALA A 1 100 ? -19.951 -6.484 6.895 1.00 93.12 100 ALA A CA 1
ATOM 741 C C . ALA A 1 100 ? -18.499 -6.876 6.590 1.00 93.12 100 ALA A C 1
ATOM 743 O O . ALA A 1 100 ? -18.262 -7.923 5.992 1.00 93.12 100 ALA A O 1
ATOM 744 N N . VAL A 1 101 ? -17.526 -6.084 7.048 1.00 92.44 101 VAL A N 1
ATOM 745 C CA . VAL A 1 101 ? -16.094 -6.367 6.871 1.00 92.44 101 VAL A CA 1
ATOM 746 C C . VAL A 1 101 ? -15.718 -7.696 7.524 1.00 92.44 101 VAL A C 1
ATOM 748 O O . VAL A 1 101 ? -15.059 -8.517 6.886 1.00 92.44 101 VAL A O 1
ATOM 751 N N . GLY A 1 102 ? -16.168 -7.950 8.756 1.00 94.25 102 GLY A N 1
ATOM 752 C CA . GLY A 1 102 ? -15.929 -9.218 9.446 1.00 94.25 102 GLY A CA 1
ATOM 753 C C . GLY A 1 102 ? -16.511 -10.412 8.687 1.00 94.25 102 GLY A C 1
ATOM 754 O O . GLY A 1 102 ? -15.809 -11.395 8.450 1.00 94.25 102 GLY A O 1
ATOM 755 N N . LEU A 1 103 ? -17.760 -10.304 8.229 1.00 96.81 103 LEU A N 1
ATOM 756 C CA . LEU A 1 103 ? -18.433 -11.342 7.450 1.00 96.81 103 LEU A CA 1
ATOM 757 C C . LEU A 1 103 ? -17.703 -11.626 6.131 1.00 96.81 103 LEU A C 1
ATOM 759 O O . LEU A 1 103 ? -17.430 -12.786 5.828 1.00 96.81 103 LEU A O 1
ATOM 763 N N . PHE A 1 104 ? -17.349 -10.587 5.369 1.00 94.88 104 PHE A N 1
ATOM 764 C CA . PHE A 1 104 ? -16.598 -10.744 4.122 1.00 94.88 104 PHE A CA 1
ATOM 765 C C . PHE A 1 104 ? -15.209 -11.339 4.356 1.00 94.88 104 PHE A C 1
ATOM 767 O O . PHE A 1 104 ? -14.764 -12.153 3.552 1.00 94.88 104 PHE A O 1
ATOM 774 N N . THR A 1 105 ? -14.549 -10.998 5.464 1.00 94.50 105 THR A N 1
ATOM 775 C CA . THR A 1 105 ? -13.241 -11.566 5.826 1.00 94.50 105 THR A CA 1
ATOM 776 C C . THR A 1 105 ? -13.347 -13.063 6.117 1.00 94.50 105 THR A C 1
ATOM 778 O O . THR A 1 105 ? -12.556 -13.847 5.594 1.00 94.50 105 THR A O 1
ATOM 781 N N . VAL A 1 106 ? -14.350 -13.485 6.896 1.00 96.69 106 VAL A N 1
ATOM 782 C CA . VAL A 1 106 ? -14.593 -14.910 7.181 1.00 96.69 106 VAL A CA 1
ATOM 783 C C . VAL A 1 106 ? -14.970 -15.662 5.907 1.00 96.69 106 VAL A C 1
ATOM 785 O O . VAL A 1 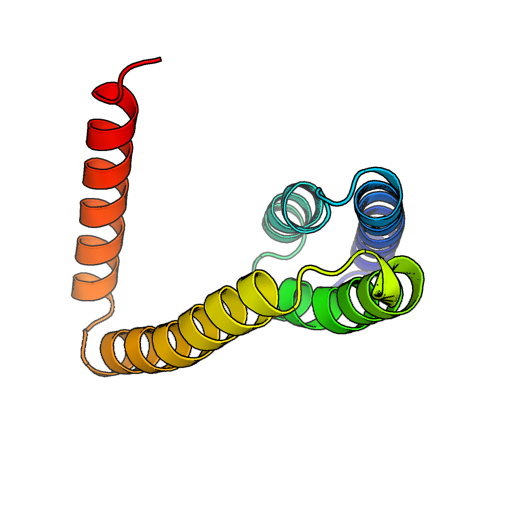106 ? -14.400 -16.715 5.636 1.00 96.69 106 VAL A O 1
ATOM 788 N N . LEU A 1 107 ? -15.874 -15.113 5.092 1.00 96.88 107 LEU A N 1
ATOM 789 C CA . LEU A 1 107 ? -16.238 -15.695 3.797 1.00 96.88 107 LEU A CA 1
ATOM 790 C C . LEU A 1 107 ? -15.014 -15.867 2.893 1.00 96.88 107 LEU A C 1
ATOM 792 O O . LEU A 1 107 ? -14.818 -16.947 2.344 1.00 96.88 107 LEU A O 1
ATOM 796 N N . ALA A 1 108 ? -14.169 -14.840 2.774 1.00 95.00 108 ALA A N 1
ATOM 797 C CA . ALA A 1 108 ? -12.944 -14.904 1.983 1.00 95.00 108 ALA A CA 1
ATOM 798 C C . ALA A 1 108 ? -11.993 -15.996 2.494 1.00 95.00 108 ALA A C 1
ATOM 800 O O . ALA A 1 108 ? -11.450 -16.751 1.691 1.00 95.00 108 ALA A O 1
ATOM 801 N N . ALA A 1 109 ? -11.833 -16.127 3.814 1.00 95.44 109 ALA A N 1
ATOM 802 C CA . ALA A 1 109 ? -11.019 -17.181 4.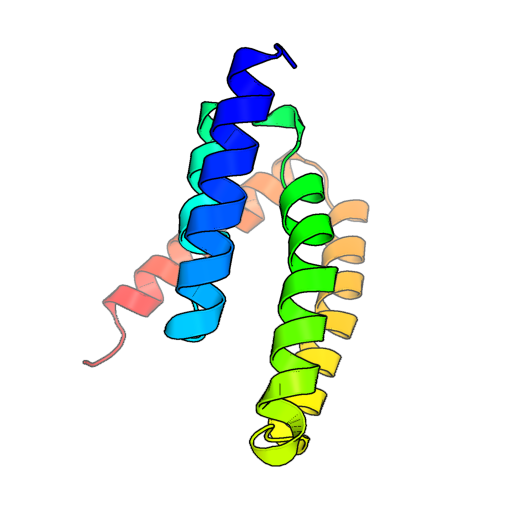414 1.00 95.44 109 ALA A CA 1
ATOM 803 C C . ALA A 1 109 ? -11.579 -18.586 4.130 1.00 95.44 109 ALA A C 1
ATOM 805 O O . ALA A 1 109 ? -10.821 -19.481 3.765 1.00 95.44 109 ALA A O 1
ATOM 806 N N . VAL A 1 1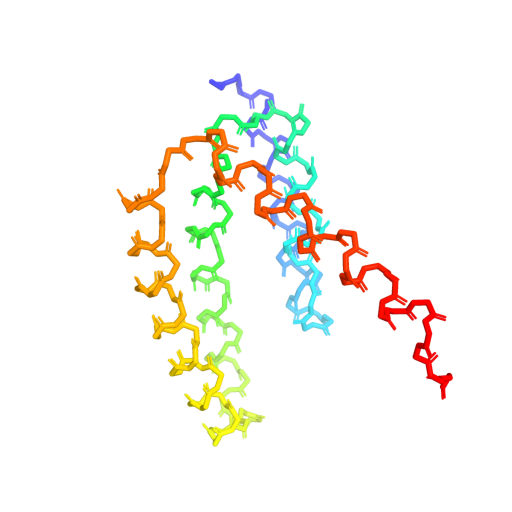10 ? -12.899 -18.782 4.238 1.00 97.00 110 VAL A N 1
ATOM 807 C CA . VAL A 1 110 ? -13.547 -20.066 3.911 1.00 97.00 110 VAL A CA 1
ATOM 808 C C . VAL A 1 110 ? -13.376 -20.410 2.433 1.00 97.00 110 VAL A C 1
ATOM 810 O O . VAL A 1 110 ? -13.018 -21.539 2.109 1.00 97.00 110 VAL A O 1
ATOM 813 N N . VAL A 1 111 ? -13.590 -19.445 1.536 1.00 96.50 111 VAL A N 1
ATOM 814 C CA . VAL A 1 111 ? -13.390 -19.643 0.093 1.00 96.50 111 VAL A CA 1
ATOM 815 C C . VAL A 1 111 ? -11.935 -19.997 -0.209 1.00 96.50 111 VAL A C 1
ATOM 817 O O . VAL A 1 111 ? -11.692 -20.925 -0.972 1.00 96.50 111 VAL A O 1
ATOM 820 N N . ALA A 1 112 ? -10.973 -19.314 0.416 1.00 94.19 112 ALA A N 1
ATOM 821 C CA . ALA A 1 112 ? -9.553 -19.611 0.246 1.00 94.19 112 ALA A CA 1
ATOM 822 C C . ALA A 1 112 ? -9.186 -21.025 0.727 1.00 94.19 112 ALA A C 1
ATOM 824 O O . ALA A 1 112 ? -8.404 -21.699 0.068 1.00 94.19 112 ALA A O 1
ATOM 825 N N . LEU A 1 113 ? -9.773 -21.496 1.834 1.00 94.81 113 LEU A N 1
ATOM 826 C CA . LEU A 1 113 ? -9.579 -22.866 2.330 1.00 94.81 113 LEU A CA 1
ATOM 827 C C . LEU A 1 113 ? -10.201 -23.932 1.417 1.00 94.81 113 LEU A C 1
ATOM 829 O O . LEU A 1 113 ? -9.714 -25.058 1.380 1.00 94.81 113 LEU A O 1
ATOM 833 N N . ALA A 1 114 ? -11.284 -23.595 0.716 1.00 95.19 114 ALA A N 1
ATOM 834 C CA . ALA A 1 114 ? -11.975 -24.501 -0.198 1.00 95.19 114 ALA A CA 1
ATOM 835 C C . ALA A 1 114 ? -11.411 -24.478 -1.630 1.00 95.19 114 ALA A C 1
ATOM 837 O O . ALA A 1 114 ? -11.795 -25.317 -2.447 1.00 95.19 114 ALA A O 1
ATOM 838 N N . ALA A 1 115 ? -10.542 -23.517 -1.956 1.00 91.12 115 ALA A N 1
ATOM 839 C CA . ALA A 1 115 ? -9.961 -23.399 -3.283 1.00 91.12 115 ALA A CA 1
ATOM 840 C C . ALA A 1 115 ? -9.006 -24.579 -3.561 1.00 91.12 115 ALA A C 1
ATOM 842 O O . ALA A 1 115 ? -8.189 -24.916 -2.699 1.00 91.12 115 ALA A O 1
ATOM 843 N N . PRO A 1 116 ? -9.096 -25.224 -4.740 1.00 82.50 116 PRO A N 1
ATOM 844 C CA . PRO A 1 116 ? -8.135 -26.249 -5.130 1.00 82.50 116 PRO A CA 1
ATOM 845 C C . PRO A 1 116 ? -6.718 -25.650 -5.254 1.00 82.50 116 PRO A C 1
ATOM 847 O O . PRO A 1 116 ? -6.602 -24.457 -5.552 1.00 82.50 116 PRO A O 1
ATOM 850 N N . PRO A 1 117 ? -5.666 -26.457 -5.010 1.00 72.94 117 PRO A N 1
ATOM 851 C CA . PRO A 1 117 ? -4.274 -26.021 -5.122 1.00 72.94 117 PRO A CA 1
ATOM 852 C C . PRO A 1 117 ? -3.872 -25.638 -6.551 1.00 72.94 117 PRO A C 1
ATOM 854 O O . PRO A 1 117 ? -4.455 -26.197 -7.511 1.00 72.94 117 PRO A O 1
#

Foldseek 3Di:
DDPVLVVVLVVQQVVQLVVCLVVVDGNCVRNVVSCCVRPVVCPPPVVVVSVVVSVVVSCVVCVVVDPPVVVVVVVVCVVVVVVVVVVCVVVDDPVVVVVVVVVVVVVVVVVVVVDDD

pLDDT: mean 93.55, std 3.42, range [72.94, 97.0]